Protein AF-A0A2N0Z9J1-F1 (afdb_monomer)

Mean predicted aligned error: 9.77 Å

Secondary structure (DSSP, 8-state):
-B-TTSPBEEEEEEPPPPTT-S-SSS---EEEEEETTT--EEEEEESS---SS---------------

Nearest PDB structures (foldseek):
  5l37-assembly1_C  TM=4.910E-01  e=5.033E+00  Mycolicibacterium smegmatis MC2 155
  8rqc-assembly1_A  TM=4.630E-01  e=5.360E+00  Homo sapiens
  8c3a-assembly2_CJ  TM=3.683E-01  e=3.238E+00  Candida albicans
  5jus-assembly1_TA  TM=2.518E-01  e=8.332E+00  Saccharomyces cerevisiae

Sequence (68 aa):
MICECGGVLNVIRVEEYPLDVKDKINYARLCDVECLKCGNIKYSQPFDWGKTLNPVRKLEVSNKNEID

Radius of gyration: 14.52 Å; Cα contacts (8 Å, |Δi|>4): 84; chains: 1; bounding box: 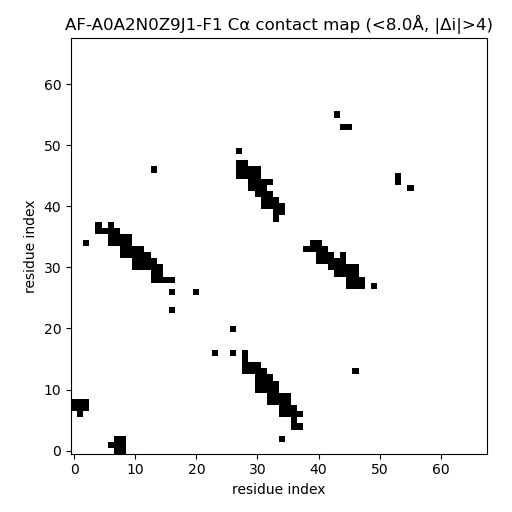43×22×31 Å

Foldseek 3Di:
DADPVRFDKDWDAKDDDDPPDPDPPPDFIFTWIAGPPPRDIDGGHTPPPDPPDGDDDDDDPPPPDDDD

Structure (mmCIF, N/CA/C/O backbone):
data_AF-A0A2N0Z9J1-F1
#
_entry.id   AF-A0A2N0Z9J1-F1
#
loop_
_atom_site.group_PDB
_atom_site.id
_atom_site.type_symbol
_atom_site.label_atom_id
_atom_site.label_alt_id
_atom_site.label_comp_id
_atom_site.label_asym_id
_atom_site.label_entity_id
_atom_site.label_seq_id
_atom_site.pdbx_PDB_ins_code
_atom_site.Cartn_x
_atom_site.Cartn_y
_atom_site.Cartn_z
_atom_site.occupancy
_atom_site.B_iso_or_equiv
_atom_site.auth_seq_id
_atom_site.auth_comp_id
_atom_site.auth_asym_id
_atom_site.auth_atom_id
_atom_site.pdbx_PDB_model_num
ATOM 1 N N . MET A 1 1 ? -8.278 9.334 1.516 1.00 70.50 1 MET A N 1
ATOM 2 C CA . MET A 1 1 ? -8.534 8.010 2.121 1.00 70.50 1 MET A CA 1
ATOM 3 C C . MET A 1 1 ? -9.218 8.200 3.470 1.00 70.50 1 MET A C 1
ATOM 5 O O . MET A 1 1 ? -8.673 8.903 4.313 1.00 70.50 1 MET A O 1
ATOM 9 N N . ILE A 1 2 ? -10.407 7.621 3.654 1.00 87.94 2 ILE A N 1
ATOM 10 C CA . ILE A 1 2 ? -11.186 7.694 4.901 1.00 87.94 2 ILE A CA 1
ATOM 11 C C . ILE A 1 2 ? -11.286 6.286 5.498 1.00 87.94 2 ILE A C 1
ATOM 13 O O . ILE A 1 2 ? -11.515 5.316 4.777 1.00 87.94 2 ILE A O 1
ATOM 17 N N . CYS A 1 3 ? -11.067 6.169 6.804 1.00 92.38 3 CYS A N 1
ATOM 18 C CA . CYS A 1 3 ? -11.263 4.941 7.563 1.00 92.38 3 CYS A CA 1
ATOM 19 C C . CYS A 1 3 ? -12.762 4.684 7.779 1.00 92.38 3 CYS A C 1
ATOM 21 O O . CYS A 1 3 ? -13.550 5.622 7.836 1.00 92.38 3 CYS A O 1
ATOM 23 N N . GLU A 1 4 ? -13.160 3.432 7.998 1.00 93.88 4 GLU A N 1
ATOM 24 C CA . GLU A 1 4 ? -14.554 3.058 8.305 1.00 93.88 4 GLU A CA 1
ATOM 25 C C . GLU A 1 4 ? -15.117 3.787 9.538 1.00 93.88 4 GLU A C 1
ATOM 27 O O . GLU A 1 4 ? -16.313 4.041 9.615 1.00 93.88 4 GLU A O 1
ATOM 32 N N . CYS A 1 5 ? -14.260 4.217 10.471 1.00 95.62 5 CYS A N 1
ATOM 33 C CA . CYS A 1 5 ? -14.657 5.023 11.633 1.00 95.62 5 CYS A CA 1
ATOM 34 C C . CYS A 1 5 ? -14.856 6.531 11.334 1.00 95.62 5 CYS A C 1
ATOM 36 O O . CYS A 1 5 ? -15.045 7.338 12.257 1.00 95.62 5 CYS A O 1
ATOM 38 N N . GLY A 1 6 ? -14.734 6.932 10.063 1.00 95.06 6 GLY A N 1
ATOM 39 C CA . GLY A 1 6 ? -14.786 8.318 9.593 1.00 95.06 6 GLY A CA 1
ATOM 40 C C . GLY A 1 6 ? -13.502 9.127 9.818 1.00 95.06 6 GLY A C 1
ATOM 41 O O . GLY A 1 6 ? -13.502 10.334 9.605 1.00 95.06 6 GLY A O 1
ATOM 42 N N . GLY A 1 7 ? -12.416 8.501 10.284 1.00 95.00 7 GLY A N 1
ATOM 43 C CA . GLY A 1 7 ? -11.117 9.158 10.467 1.00 95.00 7 GLY A CA 1
ATOM 44 C C . GLY A 1 7 ? -10.309 9.286 9.173 1.00 95.00 7 GLY A C 1
ATOM 45 O O . GLY A 1 7 ? -10.502 8.518 8.231 1.00 95.00 7 GLY A O 1
ATOM 46 N N . VAL A 1 8 ? -9.372 10.233 9.134 1.00 95.00 8 VAL A N 1
ATOM 47 C CA . VAL A 1 8 ? -8.422 10.381 8.019 1.00 95.00 8 VAL A CA 1
ATOM 48 C C . VAL A 1 8 ? -7.332 9.314 8.127 1.00 95.00 8 VAL A C 1
ATOM 50 O O . VAL A 1 8 ? -6.804 9.071 9.213 1.00 95.00 8 VAL A O 1
ATOM 53 N N . LEU A 1 9 ? -7.006 8.677 7.002 1.00 93.94 9 LEU A N 1
ATOM 54 C CA . LEU A 1 9 ? -5.895 7.730 6.897 1.00 93.94 9 LEU A CA 1
ATOM 55 C C . LEU A 1 9 ? -4.613 8.470 6.487 1.00 93.94 9 LEU A C 1
ATOM 57 O O . LEU A 1 9 ? -4.607 9.171 5.473 1.00 93.94 9 LEU A O 1
ATOM 61 N N . ASN A 1 10 ? -3.551 8.294 7.270 1.00 94.44 10 ASN A N 1
ATOM 62 C CA . ASN A 1 10 ? -2.218 8.841 7.048 1.00 94.44 10 ASN A CA 1
ATOM 63 C C . ASN A 1 10 ? -1.275 7.758 6.514 1.00 94.44 10 ASN A C 1
ATOM 65 O O . ASN A 1 10 ? -1.297 6.637 7.011 1.00 94.44 10 ASN A O 1
ATOM 69 N N . VAL A 1 11 ? -0.436 8.083 5.532 1.00 92.75 11 VAL A N 1
ATOM 70 C CA . VAL A 1 11 ? 0.567 7.144 5.009 1.00 92.75 11 VAL A CA 1
ATOM 71 C C . VAL A 1 11 ? 1.712 7.014 6.008 1.00 92.75 11 VAL A C 1
ATOM 73 O O . VAL A 1 11 ? 2.309 8.017 6.388 1.00 92.75 11 VAL A O 1
ATOM 76 N N . ILE A 1 12 ? 2.023 5.779 6.406 1.00 95.69 12 ILE A N 1
ATOM 77 C CA . ILE A 1 12 ? 3.096 5.474 7.369 1.00 95.69 12 ILE A CA 1
ATOM 78 C C . ILE A 1 12 ? 4.263 4.708 6.736 1.00 95.69 12 ILE A C 1
ATOM 80 O O . ILE A 1 12 ? 5.378 4.752 7.247 1.00 95.69 12 ILE A O 1
ATOM 84 N N . ARG A 1 13 ? 4.032 4.028 5.604 1.00 95.06 13 ARG A N 1
ATOM 85 C CA . ARG A 1 13 ? 5.074 3.349 4.823 1.00 95.06 13 ARG A CA 1
ATOM 86 C C . ARG A 1 13 ? 4.697 3.339 3.349 1.00 95.06 13 ARG A C 1
ATOM 88 O O . ARG A 1 13 ? 3.534 3.136 3.017 1.00 95.06 13 ARG A O 1
ATOM 95 N N . VAL A 1 14 ? 5.679 3.502 2.472 1.00 92.19 14 VAL A N 1
ATOM 96 C CA . VAL A 1 14 ? 5.534 3.319 1.022 1.00 92.19 14 VAL A CA 1
ATOM 97 C C . VAL A 1 14 ? 6.468 2.193 0.593 1.00 92.19 14 VAL A C 1
ATOM 99 O O . VAL A 1 14 ? 7.584 2.095 1.097 1.00 92.19 14 VAL A O 1
ATOM 102 N N . GLU A 1 15 ? 6.004 1.327 -0.302 1.00 91.25 15 GLU A N 1
ATOM 103 C CA . GLU A 1 15 ? 6.814 0.279 -0.918 1.00 91.25 15 GLU A CA 1
ATOM 104 C C . GLU A 1 15 ? 7.996 0.899 -1.680 1.00 91.25 15 GLU A C 1
ATOM 106 O O . GLU A 1 15 ? 7.839 1.853 -2.450 1.00 91.25 15 GLU A O 1
ATOM 111 N N . GLU A 1 16 ? 9.191 0.350 -1.477 1.00 92.62 16 GLU A N 1
ATOM 112 C CA . GLU A 1 16 ? 10.350 0.682 -2.300 1.00 92.62 16 GLU A CA 1
ATOM 113 C C . GLU A 1 16 ? 10.227 0.032 -3.681 1.00 92.62 16 GLU A C 1
ATOM 115 O O . GLU A 1 16 ? 9.606 -1.014 -3.845 1.00 92.62 16 GLU A O 1
ATOM 120 N N . TYR A 1 17 ? 10.839 0.636 -4.697 1.00 91.31 17 TYR A N 1
ATOM 121 C CA . TYR A 1 17 ? 10.905 -0.014 -6.003 1.00 91.31 17 TYR A CA 1
ATOM 122 C C . TYR A 1 17 ? 11.814 -1.249 -5.923 1.00 91.31 17 TYR A C 1
ATOM 124 O O . TYR A 1 17 ? 12.955 -1.109 -5.474 1.00 91.31 17 TYR A O 1
ATOM 132 N N . PRO A 1 18 ? 11.378 -2.422 -6.418 1.00 90.44 18 PRO A N 1
ATOM 133 C CA . PRO A 1 18 ? 12.279 -3.547 -6.625 1.00 90.44 18 PRO A CA 1
ATOM 134 C C . PRO A 1 18 ? 13.453 -3.152 -7.529 1.00 90.44 18 PRO A C 1
ATOM 136 O O . PRO A 1 18 ? 13.310 -2.329 -8.439 1.00 90.44 18 PRO A O 1
ATOM 139 N N . LEU A 1 19 ? 14.624 -3.739 -7.273 1.00 90.50 19 LEU A N 1
ATOM 140 C CA . LEU A 1 19 ? 15.885 -3.357 -7.921 1.00 90.50 19 LEU A CA 1
ATOM 141 C C . LEU A 1 19 ? 15.865 -3.533 -9.447 1.00 90.50 19 LEU A C 1
ATOM 143 O O . LEU A 1 19 ? 16.556 -2.813 -10.165 1.00 90.50 19 LEU A O 1
ATOM 147 N N . ASP A 1 20 ? 15.074 -4.479 -9.941 1.00 91.69 20 ASP A N 1
ATOM 148 C CA . ASP A 1 20 ? 14.963 -4.868 -11.345 1.00 91.69 20 ASP A CA 1
ATOM 149 C C . ASP A 1 20 ? 13.852 -4.125 -12.110 1.00 91.69 20 ASP A C 1
ATOM 151 O O . ASP A 1 20 ? 13.711 -4.293 -13.327 1.00 91.69 20 ASP A O 1
ATOM 155 N N . VAL A 1 21 ? 13.084 -3.259 -11.438 1.00 91.81 21 V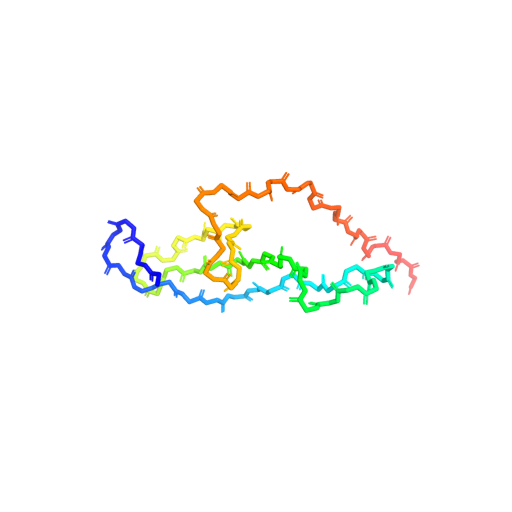AL A N 1
ATOM 156 C CA . VAL A 1 21 ? 12.023 -2.481 -12.087 1.00 91.81 21 VAL A CA 1
ATOM 157 C C . VAL A 1 21 ? 12.625 -1.399 -12.981 1.00 91.81 21 VAL A C 1
ATOM 159 O O . VAL A 1 21 ? 13.132 -0.373 -12.523 1.00 91.81 21 VAL A O 1
ATOM 162 N N . LYS A 1 22 ? 12.514 -1.626 -14.294 1.00 88.88 22 LYS A N 1
ATOM 163 C CA . LYS A 1 22 ? 12.925 -0.672 -15.334 1.00 88.88 22 LYS A CA 1
ATOM 164 C C . LYS A 1 22 ? 11.943 0.491 -15.479 1.00 88.88 22 LYS A C 1
ATOM 166 O O . LYS A 1 22 ? 12.366 1.631 -15.634 1.00 88.88 22 LYS A O 1
ATOM 171 N N . ASP A 1 23 ? 10.643 0.209 -15.410 1.00 88.69 23 ASP A N 1
ATOM 172 C CA . ASP A 1 23 ? 9.584 1.208 -15.563 1.00 88.69 23 ASP A CA 1
ATOM 173 C C . ASP A 1 23 ? 9.016 1.617 -14.201 1.00 88.69 23 ASP A C 1
ATOM 175 O O . ASP A 1 23 ? 8.016 1.081 -13.724 1.00 88.69 23 ASP A O 1
ATOM 179 N N . LYS A 1 24 ? 9.690 2.574 -13.557 1.00 87.38 24 LYS A N 1
ATOM 180 C CA . LYS A 1 24 ? 9.263 3.114 -12.259 1.00 87.38 24 LYS A CA 1
ATOM 181 C C . LYS A 1 24 ? 7.999 3.968 -12.355 1.00 87.38 24 LYS A C 1
ATOM 183 O O . LYS A 1 24 ? 7.301 4.097 -11.358 1.00 87.38 24 LYS A O 1
ATOM 188 N N . ILE A 1 25 ? 7.706 4.547 -13.522 1.00 84.44 25 ILE A N 1
ATOM 189 C CA . ILE A 1 25 ? 6.566 5.457 -13.702 1.00 84.44 25 ILE A CA 1
ATOM 190 C C . ILE A 1 25 ? 5.255 4.674 -13.635 1.00 84.44 25 ILE A C 1
ATOM 192 O O . ILE A 1 25 ? 4.315 5.112 -12.980 1.00 84.44 25 ILE A O 1
ATOM 196 N N . ASN A 1 26 ? 5.205 3.502 -14.274 1.00 84.88 26 ASN A N 1
ATOM 197 C CA . ASN A 1 26 ? 4.002 2.667 -14.297 1.00 84.88 26 ASN A CA 1
ATOM 198 C C . ASN A 1 26 ? 3.979 1.589 -13.197 1.00 84.88 26 ASN A C 1
ATOM 200 O O . ASN A 1 26 ? 3.057 0.769 -13.154 1.00 84.88 26 ASN A O 1
ATOM 204 N N . TYR A 1 27 ? 4.972 1.561 -12.303 1.00 86.00 27 TYR A N 1
ATOM 205 C CA . TYR A 1 27 ? 5.001 0.600 -11.204 1.00 86.00 27 TYR A CA 1
ATOM 206 C C . TYR A 1 27 ? 4.018 1.010 -10.100 1.00 86.00 27 TYR A C 1
ATOM 208 O O . TYR A 1 27 ? 4.230 1.980 -9.372 1.00 86.00 27 TYR A O 1
ATOM 216 N N . ALA A 1 28 ? 2.941 0.238 -9.958 1.00 87.75 28 ALA A N 1
ATOM 217 C CA . ALA A 1 28 ? 1.903 0.452 -8.955 1.00 87.75 28 ALA A CA 1
ATOM 218 C C . ALA A 1 28 ? 2.396 0.076 -7.548 1.00 87.75 28 ALA A C 1
ATOM 220 O O . ALA A 1 28 ? 2.195 -1.050 -7.092 1.00 87.75 28 ALA A O 1
ATOM 221 N N . ARG A 1 29 ? 3.046 1.031 -6.874 1.00 88.44 29 ARG A N 1
ATOM 222 C CA . ARG A 1 29 ? 3.515 0.873 -5.493 1.00 88.44 29 ARG A CA 1
ATOM 223 C C . ARG A 1 29 ? 2.361 0.744 -4.512 1.00 88.44 29 ARG A C 1
ATOM 225 O O . ARG A 1 29 ? 1.308 1.375 -4.658 1.00 88.44 29 ARG A O 1
ATOM 232 N N . LEU A 1 30 ? 2.622 -0.015 -3.461 1.00 90.69 30 LEU A N 1
ATOM 233 C CA . LEU A 1 30 ? 1.751 -0.131 -2.307 1.00 90.69 30 LEU A CA 1
ATOM 234 C C . LEU A 1 30 ? 2.193 0.804 -1.172 1.00 90.69 30 LEU A C 1
ATOM 236 O O . LEU A 1 30 ? 3.325 1.287 -1.124 1.00 90.69 30 LEU A O 1
ATOM 240 N N . CYS A 1 31 ? 1.291 1.065 -0.239 1.00 90.88 31 CYS A N 1
ATOM 241 C CA . CYS A 1 31 ? 1.547 1.799 0.986 1.00 90.88 31 CYS A CA 1
ATOM 242 C C . CYS A 1 31 ? 0.776 1.191 2.156 1.00 90.88 31 CYS A C 1
ATOM 244 O O . CYS A 1 31 ? -0.258 0.546 1.983 1.00 90.88 31 CYS A O 1
ATOM 246 N N . ASP A 1 32 ? 1.281 1.419 3.359 1.00 93.75 32 ASP A N 1
ATOM 247 C CA . ASP A 1 32 ? 0.540 1.152 4.582 1.00 93.75 32 ASP A CA 1
ATOM 248 C C . ASP A 1 32 ? 0.056 2.483 5.146 1.00 93.75 32 ASP A C 1
ATOM 250 O O . ASP A 1 32 ? 0.768 3.497 5.098 1.00 93.75 32 ASP A O 1
ATOM 254 N N . VAL A 1 33 ? -1.163 2.481 5.676 1.00 93.31 33 VAL A N 1
ATOM 255 C CA . VAL A 1 33 ? -1.802 3.674 6.224 1.00 93.31 33 VAL A CA 1
ATOM 256 C C . VAL A 1 33 ? -2.357 3.424 7.615 1.00 93.31 33 VAL A C 1
ATOM 258 O O . VAL A 1 33 ? -2.874 2.348 7.899 1.00 93.31 33 VAL A O 1
ATOM 261 N N . GLU A 1 34 ? -2.308 4.441 8.462 1.00 96.19 34 GLU A N 1
ATOM 262 C CA . GLU A 1 34 ? -2.858 4.431 9.813 1.00 96.19 34 GLU A CA 1
ATOM 263 C C . GLU A 1 34 ? -3.982 5.459 9.940 1.00 96.19 34 GLU A C 1
ATOM 265 O O . GLU A 1 34 ? -3.887 6.587 9.453 1.00 96.19 34 GLU A O 1
ATOM 270 N N . CYS A 1 35 ? -5.072 5.083 10.603 1.00 96.81 35 CYS A N 1
ATOM 271 C CA . CYS A 1 35 ? -6.142 6.018 10.916 1.00 96.81 35 CYS A CA 1
ATOM 272 C C . CYS A 1 35 ? -5.758 6.934 12.078 1.00 96.81 35 CYS A C 1
ATOM 274 O O . CYS A 1 35 ? -5.661 6.480 13.215 1.00 96.81 35 CYS A O 1
ATOM 276 N N . LEU A 1 36 ? -5.712 8.245 11.833 1.00 96.06 36 LEU A N 1
ATOM 277 C CA . LEU A 1 36 ? -5.405 9.246 12.864 1.00 96.06 36 LEU A CA 1
ATOM 278 C C . LEU A 1 36 ? -6.465 9.343 13.977 1.00 96.06 36 LEU A C 1
ATOM 280 O O . LEU A 1 36 ? -6.239 9.997 14.989 1.00 96.06 36 LEU A O 1
ATOM 284 N N . LYS A 1 37 ? -7.641 8.727 13.789 1.00 96.88 37 LYS A N 1
ATOM 285 C CA . LYS A 1 37 ? -8.739 8.740 14.767 1.00 96.88 37 LYS A CA 1
ATOM 286 C C . LYS A 1 37 ? -8.778 7.492 15.650 1.00 96.88 37 LYS A C 1
ATOM 288 O O . LYS A 1 37 ? -9.068 7.610 16.832 1.00 96.88 37 LYS A O 1
ATOM 293 N N . CYS A 1 38 ? -8.575 6.303 15.079 1.00 97.62 38 CYS A N 1
ATOM 294 C CA . CYS A 1 38 ? -8.731 5.034 15.805 1.00 97.62 38 CYS A CA 1
ATOM 295 C C . CYS A 1 38 ? -7.480 4.146 15.816 1.00 97.62 38 CYS A C 1
ATOM 297 O O . CYS A 1 38 ? -7.550 3.045 16.350 1.00 97.62 38 CYS A O 1
ATOM 299 N N . GLY A 1 39 ? -6.375 4.573 15.199 1.00 96.56 39 GLY A N 1
ATOM 300 C CA . GLY A 1 39 ? -5.116 3.820 15.151 1.00 96.56 39 GLY A CA 1
ATOM 301 C C . GLY A 1 39 ? -5.144 2.560 14.279 1.00 96.56 39 GLY A C 1
ATOM 302 O O . GLY A 1 39 ? -4.161 1.834 14.224 1.00 96.56 39 GLY A O 1
ATOM 303 N N . ASN A 1 40 ? -6.252 2.258 13.589 1.00 96.50 40 ASN A N 1
ATOM 304 C CA . ASN A 1 40 ? -6.318 1.064 12.746 1.00 96.50 40 ASN A CA 1
ATOM 305 C C . ASN A 1 40 ? -5.357 1.180 11.552 1.00 96.50 40 ASN A C 1
ATOM 307 O O . ASN A 1 40 ? -5.397 2.183 10.828 1.00 96.50 40 ASN A O 1
ATOM 311 N N . ILE A 1 41 ? -4.558 0.137 11.325 1.00 95.56 41 ILE A N 1
ATOM 312 C CA . ILE A 1 41 ? -3.574 0.064 10.244 1.00 95.56 41 ILE A CA 1
ATOM 313 C C . ILE A 1 41 ? -4.150 -0.755 9.088 1.00 95.56 41 ILE A C 1
ATOM 315 O O . ILE A 1 41 ? -4.601 -1.887 9.266 1.00 95.56 41 ILE A O 1
ATOM 319 N N . LYS A 1 42 ? -4.112 -0.189 7.878 1.00 91.75 42 LYS A N 1
ATOM 320 C CA . LYS A 1 42 ? -4.425 -0.896 6.633 1.00 91.75 42 LYS A CA 1
ATOM 321 C C . LYS A 1 42 ? -3.141 -1.077 5.836 1.00 91.75 42 LYS A C 1
ATOM 323 O O . LYS A 1 42 ? -2.536 -0.101 5.398 1.00 91.75 42 LYS A O 1
ATOM 328 N N . TYR A 1 43 ? -2.751 -2.329 5.644 1.00 92.06 43 TYR A N 1
ATOM 329 C CA . TYR A 1 43 ? -1.554 -2.690 4.896 1.00 92.06 43 TYR A CA 1
ATOM 330 C C . TYR A 1 43 ? -1.830 -2.778 3.394 1.00 92.06 43 TYR A C 1
ATOM 332 O O . TYR A 1 43 ? -2.960 -3.057 2.980 1.00 92.06 43 TYR A O 1
ATOM 340 N N . SER A 1 44 ? -0.785 -2.611 2.582 1.00 90.00 44 SER A N 1
ATOM 341 C CA . SER A 1 44 ? -0.799 -2.927 1.143 1.00 90.00 44 SER A CA 1
ATOM 342 C C . SER A 1 44 ? -1.920 -2.229 0.351 1.00 90.00 44 SER A C 1
ATOM 344 O O . SER A 1 44 ? -2.580 -2.832 -0.498 1.00 90.00 44 SER A O 1
ATOM 346 N N . GLN A 1 45 ? -2.169 -0.957 0.661 1.00 88.12 45 GLN A N 1
ATOM 347 C CA . GLN A 1 45 ? -3.085 -0.083 -0.072 1.00 88.12 45 GLN A CA 1
ATOM 348 C C . GLN A 1 45 ? -2.396 0.500 -1.316 1.00 88.12 45 GLN A C 1
ATOM 350 O O . GLN A 1 45 ? -1.179 0.642 -1.313 1.00 88.12 45 GLN A O 1
ATOM 355 N N . PRO A 1 46 ? -3.117 0.871 -2.385 1.00 86.50 46 PRO A N 1
ATOM 356 C CA . PRO A 1 46 ? -2.513 1.562 -3.522 1.00 86.50 46 PRO A CA 1
ATOM 357 C C . PRO A 1 46 ? -1.976 2.936 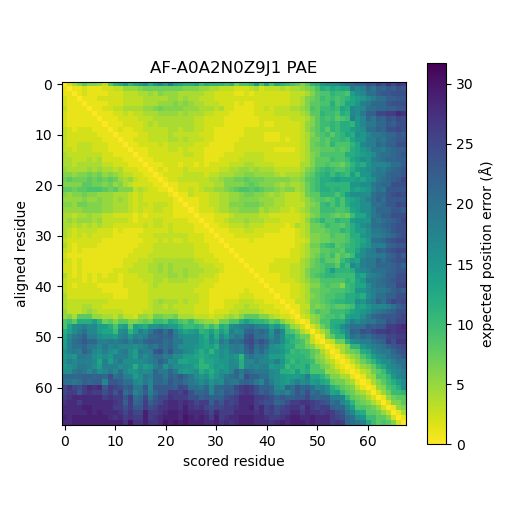-3.117 1.00 86.50 46 PRO A C 1
ATOM 359 O O . PRO A 1 46 ? -2.713 3.736 -2.536 1.00 86.50 46 PRO A O 1
ATOM 362 N N . PHE A 1 47 ? -0.720 3.228 -3.461 1.00 80.19 47 PHE A N 1
ATOM 363 C CA . PHE A 1 47 ? -0.114 4.531 -3.182 1.00 80.19 47 PHE A CA 1
ATOM 364 C C . PHE A 1 47 ? -0.699 5.640 -4.076 1.00 80.19 47 PHE A C 1
ATOM 366 O O . PHE A 1 47 ? -1.158 6.664 -3.575 1.00 80.19 47 PHE A O 1
ATOM 373 N N . ASP A 1 48 ? -0.765 5.397 -5.387 1.00 69.75 48 ASP A N 1
ATOM 374 C CA . ASP A 1 48 ? -1.266 6.349 -6.384 1.00 69.75 48 ASP A CA 1
ATOM 375 C C . ASP A 1 48 ? -2.634 5.904 -6.898 1.00 69.75 48 ASP A C 1
ATOM 377 O O . ASP A 1 48 ? -2.660 5.099 -7.822 1.00 69.75 48 ASP A O 1
ATOM 381 N N . TRP A 1 49 ? -3.741 6.374 -6.291 1.00 61.53 49 TRP A N 1
ATOM 382 C CA . TRP A 1 49 ? -5.153 6.205 -6.729 1.00 61.53 49 TRP A CA 1
ATOM 383 C C . TRP A 1 49 ? -5.397 5.002 -7.668 1.00 61.53 49 TRP A C 1
ATOM 385 O O . TRP A 1 49 ? 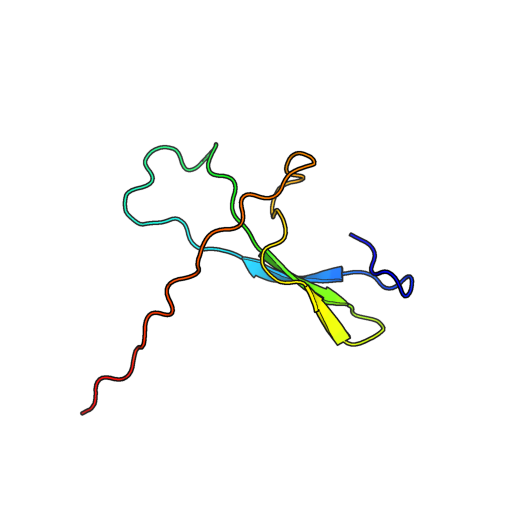-5.962 5.124 -8.759 1.00 61.53 49 TRP A O 1
ATOM 395 N N . GLY A 1 50 ? -4.898 3.834 -7.256 1.00 52.12 50 GLY A N 1
ATOM 396 C CA . GLY A 1 50 ? -4.781 2.670 -8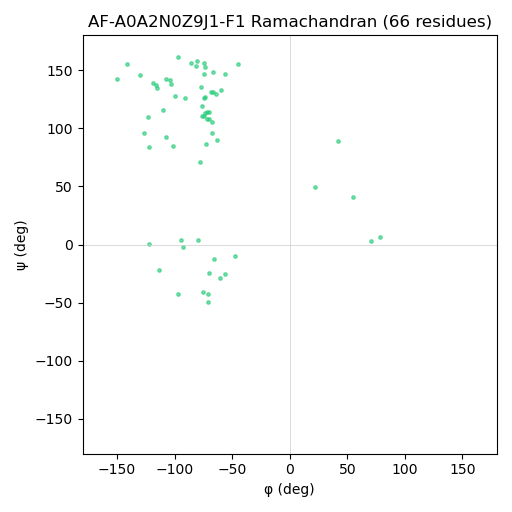.121 1.00 52.12 50 GLY A CA 1
ATOM 397 C C . GLY A 1 50 ? -6.152 2.053 -8.329 1.00 52.12 50 GLY A C 1
ATOM 398 O O . GLY A 1 50 ? -6.999 2.117 -7.440 1.00 52.12 50 GLY A O 1
ATOM 399 N N . LYS A 1 51 ? -6.381 1.486 -9.518 1.00 51.66 51 LYS A N 1
ATOM 400 C CA . LYS A 1 51 ? -7.648 0.853 -9.923 1.00 51.66 51 LYS A CA 1
ATOM 401 C C . LYS A 1 51 ? -8.218 -0.070 -8.832 1.00 51.66 51 LYS A C 1
ATOM 403 O O . LYS A 1 51 ? -7.478 -0.649 -8.051 1.00 51.66 51 LYS A O 1
ATOM 408 N N . THR A 1 52 ? -9.535 -0.274 -8.877 1.00 49.69 52 THR A N 1
ATOM 409 C CA . THR A 1 52 ? -10.428 -0.969 -7.921 1.00 49.69 52 THR A CA 1
ATOM 410 C C . THR A 1 52 ? -9.980 -2.354 -7.404 1.00 49.69 52 THR A C 1
ATOM 412 O O . THR A 1 52 ? -10.598 -2.879 -6.484 1.00 49.69 52 THR A O 1
ATOM 415 N N . LEU A 1 53 ? -8.932 -2.964 -7.966 1.00 53.56 53 LEU A N 1
ATOM 416 C CA . LEU A 1 53 ? -8.386 -4.265 -7.575 1.00 53.56 53 LEU A CA 1
ATOM 417 C C . LEU A 1 53 ? -6.903 -4.123 -7.213 1.00 53.56 53 LEU A C 1
ATOM 419 O O . LEU A 1 53 ? -6.058 -3.921 -8.086 1.00 53.56 53 LEU A O 1
ATOM 423 N N . ASN A 1 54 ? -6.594 -4.263 -5.923 1.00 51.97 54 ASN A N 1
ATOM 424 C CA . ASN A 1 54 ? -5.223 -4.218 -5.423 1.00 51.97 54 ASN A CA 1
ATOM 425 C C . ASN A 1 54 ? -4.494 -5.518 -5.797 1.00 51.97 54 ASN A C 1
ATOM 427 O O . ASN A 1 54 ? -4.984 -6.599 -5.454 1.00 51.97 54 ASN A O 1
ATOM 431 N N . PRO A 1 55 ? -3.315 -5.463 -6.438 1.00 57.00 55 PRO A N 1
ATOM 432 C CA . PRO A 1 55 ? -2.461 -6.635 -6.541 1.00 57.00 55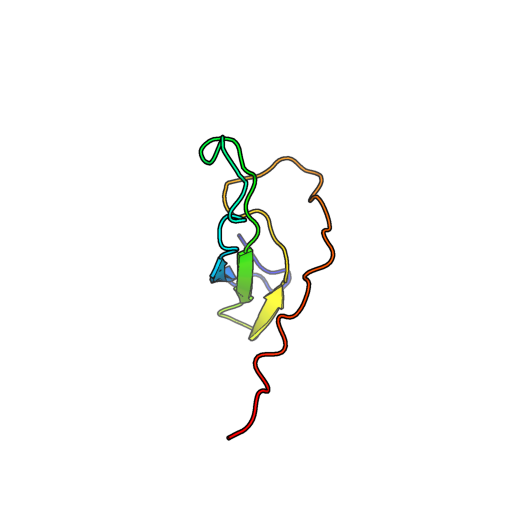 PRO A CA 1
ATOM 433 C C . PRO A 1 55 ? -1.939 -6.981 -5.140 1.00 57.00 55 PRO A C 1
ATOM 435 O O . PRO A 1 55 ? -1.069 -6.299 -4.605 1.00 57.00 55 PRO A O 1
ATOM 438 N N . VAL A 1 56 ? -2.474 -8.039 -4.530 1.00 53.00 56 VAL A N 1
ATOM 439 C CA . VAL A 1 56 ? -1.937 -8.577 -3.275 1.00 53.00 56 VAL A CA 1
ATOM 440 C C . VAL A 1 56 ? -0.643 -9.311 -3.607 1.00 53.00 56 VAL A C 1
ATOM 442 O O . VAL A 1 56 ? -0.663 -10.347 -4.271 1.00 53.00 56 VAL A O 1
ATOM 445 N N . ARG A 1 57 ? 0.491 -8.762 -3.173 1.00 66.31 57 ARG A N 1
ATOM 446 C CA . ARG A 1 57 ? 1.803 -9.403 -3.309 1.00 66.31 57 ARG A CA 1
ATOM 447 C C . ARG A 1 57 ? 2.269 -9.890 -1.947 1.00 66.31 57 ARG A C 1
ATOM 449 O O . ARG A 1 57 ? 2.047 -9.231 -0.934 1.00 66.31 57 ARG A O 1
ATOM 456 N N . LYS A 1 58 ? 2.922 -11.051 -1.923 1.00 59.66 58 LYS A N 1
ATOM 457 C CA . LYS A 1 58 ? 3.579 -11.545 -0.715 1.00 59.66 58 LYS A CA 1
ATOM 458 C C . LYS A 1 58 ? 4.789 -10.647 -0.459 1.00 59.66 58 LYS A C 1
ATOM 460 O O . LYS A 1 58 ? 5.699 -10.607 -1.280 1.00 59.66 58 LYS A O 1
ATOM 465 N N . LEU A 1 59 ? 4.765 -9.894 0.635 1.00 54.19 59 LEU A N 1
ATOM 466 C CA . LEU A 1 59 ? 5.930 -9.136 1.077 1.00 54.19 59 LEU A CA 1
ATOM 467 C C . LEU A 1 59 ? 6.950 -10.145 1.610 1.00 54.19 59 LEU A C 1
ATOM 469 O O . LEU A 1 59 ? 6.684 -10.824 2.603 1.00 54.19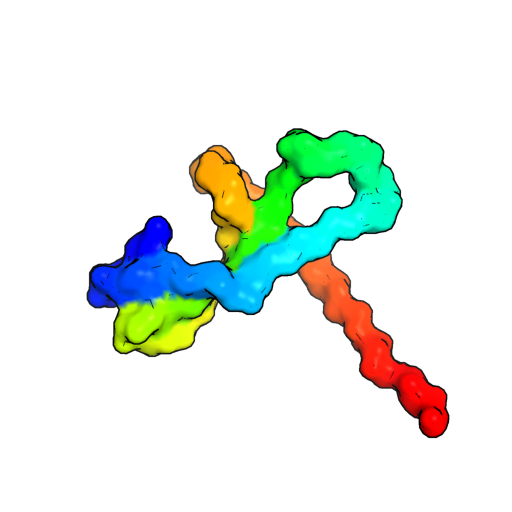 59 LEU A O 1
ATOM 473 N N . GLU A 1 60 ? 8.089 -10.282 0.936 1.00 61.84 60 GLU A N 1
ATOM 474 C CA . GLU A 1 60 ? 9.213 -11.020 1.503 1.00 61.84 60 GLU A CA 1
ATOM 475 C C . GLU A 1 60 ? 9.837 -10.157 2.597 1.00 61.84 60 GLU A C 1
ATOM 477 O O . GLU A 1 60 ? 10.352 -9.067 2.344 1.00 61.84 60 GLU A O 1
ATOM 482 N N . VAL A 1 61 ? 9.730 -10.620 3.841 1.00 52.31 61 VAL A N 1
ATOM 483 C CA . VAL A 1 61 ? 10.422 -10.000 4.967 1.00 52.31 61 VAL A CA 1
ATOM 484 C C . VAL A 1 61 ? 11.902 -10.307 4.782 1.00 52.31 61 VAL A C 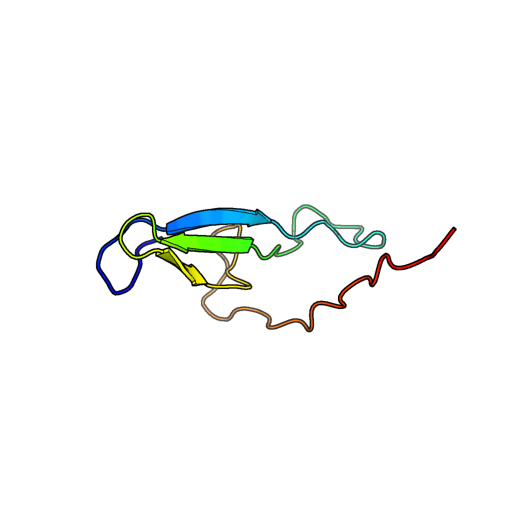1
ATOM 486 O O . VAL A 1 61 ? 12.332 -11.447 4.955 1.00 52.31 61 VAL A O 1
ATOM 489 N N . SER A 1 62 ? 12.689 -9.299 4.413 1.00 51.06 62 SER A N 1
ATOM 490 C CA . SER A 1 62 ? 14.140 -9.384 4.502 1.00 51.06 62 SER A CA 1
ATOM 491 C C . SER A 1 62 ? 14.509 -9.428 5.983 1.00 51.06 62 SER A C 1
ATOM 493 O O . SER A 1 62 ? 14.582 -8.408 6.666 1.00 51.06 62 SER A O 1
ATOM 495 N N . ASN A 1 63 ? 14.694 -10.642 6.502 1.00 48.59 63 ASN A N 1
ATOM 496 C CA . ASN A 1 63 ? 15.276 -10.867 7.816 1.00 48.59 63 ASN A CA 1
ATOM 497 C C . ASN A 1 63 ? 16.715 -10.338 7.798 1.00 48.59 63 ASN A C 1
ATOM 499 O O . ASN A 1 63 ? 17.647 -11.073 7.492 1.00 48.59 63 ASN A O 1
ATOM 503 N N . LYS A 1 64 ? 16.910 -9.062 8.138 1.00 51.31 64 LYS A N 1
ATOM 504 C CA . LYS A 1 64 ? 18.220 -8.558 8.557 1.00 51.31 64 LYS A CA 1
ATOM 505 C C . LYS A 1 64 ? 18.454 -8.971 10.010 1.00 51.31 64 LYS A C 1
ATOM 507 O O . LYS A 1 64 ? 18.386 -8.143 10.907 1.00 51.31 64 LYS A O 1
ATOM 512 N N . ASN A 1 65 ? 18.681 -10.266 10.211 1.00 55.50 65 ASN A N 1
ATOM 513 C CA . ASN A 1 65 ? 19.334 -10.808 11.397 1.00 55.50 65 ASN A CA 1
ATOM 514 C C . ASN A 1 65 ? 20.569 -11.592 10.925 1.00 55.50 65 ASN A C 1
ATOM 516 O O . ASN A 1 65 ? 20.511 -12.804 10.758 1.00 55.50 65 ASN A O 1
ATOM 520 N N . GLU A 1 66 ? 21.664 -10.874 10.706 1.00 46.00 66 GLU A N 1
ATOM 521 C CA . GLU A 1 66 ? 23.053 -11.359 10.772 1.00 46.00 66 GLU A CA 1
ATOM 522 C C . GLU A 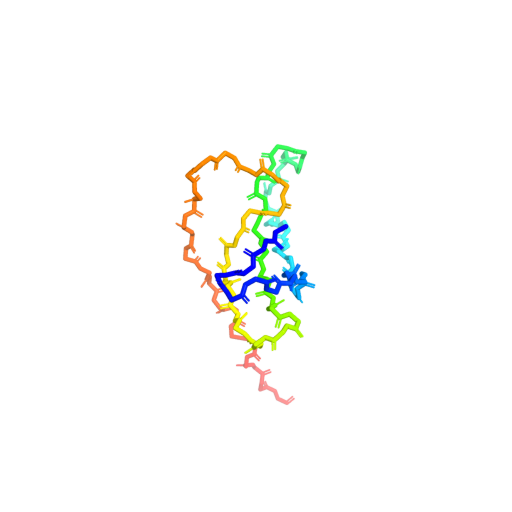1 66 ? 23.711 -10.364 11.750 1.00 46.00 66 GLU A C 1
ATOM 524 O O . GLU A 1 66 ? 23.732 -9.171 11.461 1.00 46.00 66 GLU A O 1
ATOM 529 N N . ILE A 1 67 ? 23.834 -10.657 13.051 1.00 55.31 67 ILE A N 1
ATOM 530 C CA . ILE A 1 67 ? 24.904 -11.428 13.717 1.00 55.31 67 ILE A CA 1
ATOM 531 C C . ILE A 1 67 ? 26.294 -11.065 13.170 1.00 55.31 67 ILE A C 1
ATOM 533 O O . ILE A 1 67 ? 26.729 -11.654 12.187 1.00 55.31 67 ILE A O 1
ATOM 537 N N . ASP A 1 68 ? 26.939 -10.056 13.765 1.00 40.38 68 ASP A N 1
ATOM 538 C CA . ASP A 1 68 ? 28.092 -10.195 14.683 1.00 40.38 68 ASP A CA 1
ATOM 539 C C . ASP A 1 68 ? 28.359 -8.866 15.422 1.00 40.38 68 ASP A C 1
ATOM 541 O O . ASP A 1 68 ? 28.314 -7.794 14.771 1.00 40.38 68 ASP A O 1
#

pLDDT: mean 79.97, std 17.92, range [40.38, 97.62]

Organism: NCBI:txid549687

Solvent-accessible surface area (backbone atoms only — not comparable to full-atom values): 4612 Å² total; per-residue (Å²): 110,73,37,97,88,72,22,53,48,42,80,78,44,70,58,76,81,62,93,82,61,82,60,66,88,80,51,85,42,34,21,28,29,32,19,81,69,77,66,55,71,47,72,72,36,61,59,70,89,50,67,100,69,75,84,86,70,86,80,78,77,79,77,88,79,76,90,130